Protein AF-A0A0A0IIF1-F1 (afdb_monomer_lite)

pLDDT: mean 87.48, std 7.94, range [50.81, 96.75]

Secondary structure (DSSP, 8-state):
----HHHHHHHHHHHHHHHHHHHHHHHHH-----S--SHHHHHHHHHHHHHHHHHHHHHHHHTT-S--HHHHHHHHHHHTTS---TTT--HHHHHT-

Radius of gyration: 19.6 Å; chains: 1; bounding box: 51×36×50 Å

InterPro domains:
  IPR002559 Transposase IS4-like domain [PF01609] (3-52)
  IPR012337 Ribonuclease H-like superfamily [SSF53098] (3-60)

Structure (mmCIF, N/CA/C/O backbone):
data_AF-A0A0A0IIF1-F1
#
_entry.id   AF-A0A0A0IIF1-F1
#
loop_
_atom_site.group_PDB
_atom_site.id
_atom_site.type_symbol
_atom_site.label_atom_id
_atom_site.label_alt_id
_atom_site.label_comp_id
_atom_site.label_asym_id
_atom_site.label_entity_id
_atom_site.label_seq_id
_atom_site.pdbx_PDB_ins_code
_atom_site.Cartn_x
_atom_site.Cartn_y
_atom_site.Cartn_z
_atom_site.occupancy
_atom_site.B_iso_or_equiv
_atom_site.auth_seq_id
_atom_site.auth_comp_id
_atom_site.auth_asym_id
_atom_site.auth_atom_id
_atom_site.pdbx_PDB_model_num
ATOM 1 N N . PHE A 1 1 ? -30.116 12.244 23.386 1.00 58.53 1 PHE A N 1
ATOM 2 C CA . PHE A 1 1 ? -29.558 11.536 22.217 1.00 58.53 1 PHE A CA 1
ATOM 3 C C . PHE A 1 1 ? -30.625 10.572 21.714 1.00 58.53 1 PHE A C 1
ATOM 5 O O . PHE A 1 1 ? -30.894 9.602 22.404 1.00 58.53 1 PHE A O 1
ATOM 12 N N . TYR A 1 2 ? -31.297 10.888 20.603 1.00 74.56 2 TYR A N 1
ATOM 13 C CA . TYR A 1 2 ? -32.443 10.129 20.072 1.00 74.56 2 TYR A CA 1
ATOM 14 C C . TYR A 1 2 ? -32.031 9.336 18.825 1.00 74.56 2 TYR A C 1
ATOM 16 O O . TYR A 1 2 ? -32.467 9.649 17.726 1.00 74.56 2 TYR A O 1
ATOM 24 N N . LEU A 1 3 ? -31.133 8.366 18.987 1.00 85.50 3 LEU A N 1
ATOM 25 C CA . LEU A 1 3 ? -30.841 7.388 17.937 1.00 85.50 3 LEU A CA 1
ATOM 26 C C . LEU A 1 3 ? -31.551 6.088 18.303 1.00 85.50 3 LEU A C 1
ATOM 28 O O . LEU A 1 3 ? -31.469 5.636 19.447 1.00 85.50 3 LEU A O 1
ATOM 32 N N . SER A 1 4 ? -32.246 5.500 17.339 1.00 92.44 4 SER A N 1
ATOM 33 C CA . SER A 1 4 ? -32.805 4.159 17.456 1.00 92.44 4 SER A CA 1
ATOM 34 C C . SER A 1 4 ? -31.692 3.122 17.632 1.00 92.44 4 SER A C 1
ATOM 36 O O . SER A 1 4 ? -30.540 3.316 17.234 1.00 92.44 4 SER A O 1
ATOM 38 N N . THR A 1 5 ? -32.035 1.977 18.217 1.00 91.44 5 THR A N 1
ATOM 39 C CA . THR A 1 5 ? -31.098 0.858 18.387 1.00 91.44 5 THR A CA 1
ATOM 40 C C . THR A 1 5 ? -30.499 0.397 17.055 1.00 91.44 5 THR A C 1
ATOM 42 O O . THR A 1 5 ? -29.326 0.027 17.003 1.00 91.44 5 THR A O 1
ATOM 45 N N . GLU A 1 6 ? -31.274 0.467 15.972 1.00 94.25 6 GLU A N 1
ATOM 46 C CA . GLU A 1 6 ? -30.821 0.114 14.627 1.00 94.25 6 GLU A CA 1
ATOM 47 C C . GLU A 1 6 ? -29.774 1.100 14.094 1.00 94.25 6 GLU A C 1
ATOM 49 O O . GLU A 1 6 ? -28.723 0.680 13.607 1.00 94.25 6 GLU A O 1
ATOM 54 N N . GLU A 1 7 ? -29.994 2.405 14.265 1.00 94.69 7 GLU A N 1
ATOM 55 C CA . GLU A 1 7 ? -29.019 3.428 13.873 1.00 94.69 7 GLU A CA 1
ATOM 56 C C . GLU A 1 7 ? -27.712 3.291 14.660 1.00 94.69 7 GLU A C 1
ATOM 58 O O . GLU A 1 7 ? -26.623 3.412 14.092 1.00 94.69 7 GLU A O 1
ATOM 63 N N . ILE A 1 8 ? -27.802 2.970 15.954 1.00 93.44 8 ILE A N 1
ATOM 64 C CA . ILE A 1 8 ? -26.629 2.697 16.788 1.00 93.44 8 ILE A CA 1
ATOM 65 C C . ILE A 1 8 ? -25.864 1.487 16.231 1.00 93.44 8 ILE A C 1
ATOM 67 O O . ILE A 1 8 ? -24.662 1.588 15.978 1.00 93.44 8 ILE A O 1
ATOM 71 N N . ALA A 1 9 ? -26.539 0.361 15.978 1.00 94.12 9 ALA A N 1
ATOM 72 C CA . ALA A 1 9 ? -25.909 -0.840 15.422 1.00 94.12 9 ALA A CA 1
ATOM 73 C C . ALA A 1 9 ? -25.256 -0.578 14.052 1.00 94.12 9 ALA A C 1
ATOM 75 O O . ALA A 1 9 ? -24.139 -1.034 13.783 1.00 94.12 9 ALA A O 1
ATOM 76 N N . TRP A 1 10 ? -25.916 0.208 13.201 1.00 95.50 10 TRP A N 1
ATOM 77 C CA . TRP A 1 10 ? -25.392 0.599 11.898 1.00 95.50 10 TRP A CA 1
ATOM 78 C C . TRP A 1 10 ? -24.127 1.461 12.011 1.00 95.50 10 TRP A C 1
ATOM 80 O O . TRP A 1 10 ? -23.135 1.189 11.327 1.00 95.50 10 TRP A O 1
A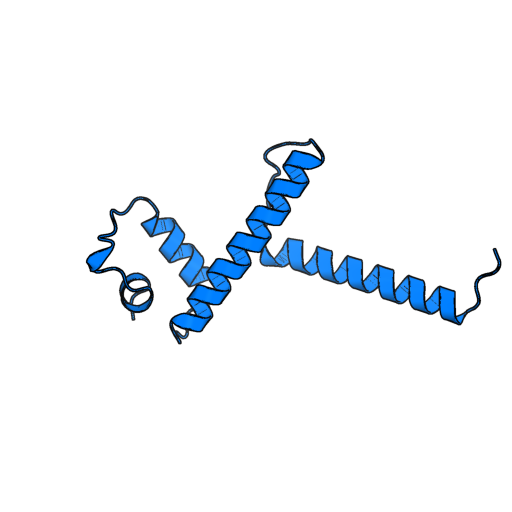TOM 90 N N . LEU A 1 11 ? -24.103 2.445 12.917 1.00 94.81 11 LEU A N 1
ATOM 91 C CA . LEU A 1 11 ? -22.919 3.270 13.180 1.00 94.81 11 LEU A CA 1
ATOM 92 C C . LEU A 1 11 ? -21.731 2.427 13.663 1.00 94.81 11 LEU A C 1
ATOM 94 O O . LEU A 1 11 ? -20.603 2.620 13.196 1.00 94.81 11 LEU A O 1
ATOM 98 N N . TYR A 1 12 ? -21.973 1.446 14.538 1.00 95.12 12 TYR A N 1
ATOM 99 C CA . TYR A 1 12 ? -20.934 0.509 14.976 1.00 95.12 12 TYR A CA 1
ATOM 100 C C . TYR A 1 12 ? -20.384 -0.330 13.818 1.00 95.12 12 TYR A C 1
ATOM 102 O O . TYR A 1 12 ? -19.165 -0.482 13.696 1.00 95.12 12 TYR A O 1
ATOM 110 N N . LYS A 1 13 ? -21.249 -0.810 12.917 1.00 94.62 13 LYS A N 1
ATOM 111 C CA . LYS A 1 13 ? -20.816 -1.516 11.703 1.00 94.62 13 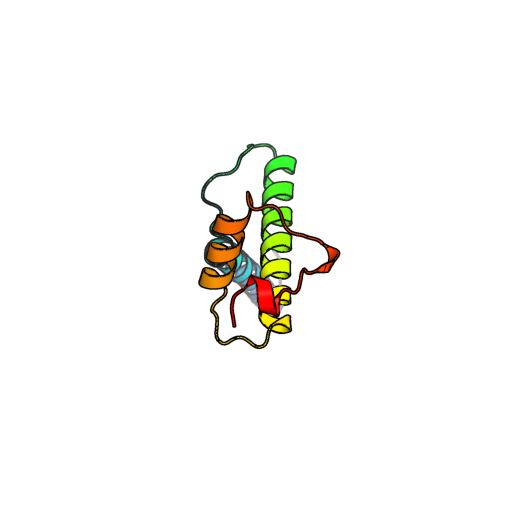LYS A CA 1
ATOM 112 C C . LYS A 1 13 ? -19.940 -0.626 10.818 1.00 94.62 13 LYS A C 1
ATOM 114 O O . LYS A 1 13 ? -18.879 -1.063 10.376 1.00 94.62 13 LYS A O 1
ATOM 119 N N . LYS A 1 14 ? -20.329 0.636 10.604 1.00 95.19 14 LYS A N 1
ATOM 120 C CA . LYS A 1 14 ? -19.549 1.590 9.797 1.00 95.19 14 LYS A CA 1
ATOM 121 C C . LYS A 1 14 ? -18.187 1.903 10.389 1.00 95.19 14 LYS A C 1
ATOM 123 O O . LYS A 1 14 ? -17.194 1.926 9.663 1.00 95.19 14 LYS A O 1
ATOM 128 N N . ARG A 1 15 ? -18.107 2.065 11.706 1.00 94.94 15 ARG A N 1
ATOM 129 C CA . ARG A 1 15 ? -16.822 2.207 12.390 1.00 94.94 15 ARG A CA 1
ATOM 130 C C . ARG A 1 15 ? -15.925 0.988 12.157 1.00 94.94 15 ARG A C 1
ATOM 132 O O . ARG A 1 15 ? -14.744 1.154 11.858 1.00 94.94 15 ARG A O 1
ATOM 139 N N . TRP A 1 16 ? -16.477 -0.222 12.240 1.00 96.75 16 TRP A N 1
ATOM 140 C CA . TRP A 1 16 ? -15.694 -1.439 12.030 1.00 96.75 16 TRP A CA 1
ATOM 141 C C . TRP A 1 16 ? -15.184 -1.576 10.587 1.00 96.75 16 TRP A C 1
ATOM 143 O O . TRP A 1 16 ? -14.034 -1.961 10.375 1.00 96.75 16 TRP A O 1
ATOM 153 N N . GLU A 1 17 ? -15.986 -1.191 9.590 1.00 95.12 17 GLU A N 1
ATOM 154 C CA . GLU A 1 17 ? -15.554 -1.134 8.184 1.00 95.12 17 GLU A CA 1
ATOM 155 C C . GLU A 1 17 ? -14.325 -0.220 8.006 1.00 95.12 17 GLU A C 1
ATOM 157 O O . GLU A 1 17 ? -13.350 -0.603 7.352 1.00 95.12 17 GLU A O 1
ATOM 162 N N . ILE A 1 18 ? -14.321 0.950 8.656 1.00 93.00 18 ILE A N 1
ATOM 163 C CA . ILE A 1 18 ? -13.186 1.887 8.646 1.00 93.00 18 ILE A CA 1
ATOM 164 C C . ILE A 1 18 ? -11.949 1.265 9.314 1.00 93.00 18 ILE A C 1
ATOM 166 O O . ILE A 1 18 ? -10.834 1.358 8.793 1.00 93.00 18 ILE A O 1
ATOM 170 N N . GLU A 1 19 ? -12.121 0.590 10.450 1.00 94.31 19 GLU A N 1
ATOM 171 C CA . GLU A 1 19 ? -11.024 -0.087 11.150 1.00 94.31 19 GLU A CA 1
ATOM 172 C C . GLU A 1 19 ? -10.409 -1.217 10.305 1.00 94.31 19 GLU A C 1
ATOM 174 O O . GLU A 1 19 ? -9.181 -1.336 10.224 1.00 94.31 19 GLU A O 1
ATOM 179 N N . LEU A 1 20 ? -11.239 -2.015 9.623 1.00 94.31 20 LEU A N 1
ATOM 180 C CA . LEU A 1 20 ? -10.792 -3.056 8.694 1.00 94.31 20 LEU A CA 1
ATOM 181 C C . LEU A 1 20 ? -10.031 -2.463 7.503 1.00 94.31 20 LEU A C 1
ATOM 183 O O . LEU A 1 20 ? -8.978 -2.989 7.129 1.00 94.31 20 LEU A O 1
ATOM 187 N N . PHE A 1 21 ? -10.502 -1.341 6.957 1.00 89.12 21 PHE A N 1
ATOM 188 C CA . PHE A 1 21 ? -9.808 -0.615 5.896 1.00 89.12 21 PHE A CA 1
ATOM 189 C C . PHE A 1 21 ? -8.415 -0.145 6.341 1.00 89.12 21 PHE A C 1
ATOM 191 O O . PHE A 1 21 ? -7.411 -0.447 5.689 1.00 89.12 21 PHE A O 1
ATOM 198 N N . PHE A 1 22 ? -8.304 0.509 7.500 1.00 86.81 22 PHE A N 1
ATOM 199 C CA . PHE A 1 22 ? -7.004 0.944 8.020 1.00 86.81 22 PHE A CA 1
ATOM 200 C C . PHE A 1 22 ? -6.094 -0.225 8.414 1.00 86.81 22 PHE A C 1
ATOM 202 O O . PHE A 1 22 ? -4.870 -0.139 8.259 1.00 86.81 22 PHE A O 1
ATOM 209 N N . LYS A 1 23 ? -6.655 -1.338 8.902 1.00 90.62 23 LYS A N 1
ATOM 210 C CA . LYS A 1 23 ? -5.903 -2.578 9.143 1.00 90.62 23 LYS A CA 1
ATOM 211 C C . LYS A 1 23 ? -5.300 -3.099 7.840 1.00 90.62 23 LYS A C 1
ATOM 213 O O . LYS A 1 23 ? -4.107 -3.404 7.805 1.00 90.62 23 LYS A O 1
ATOM 218 N N . TRP A 1 24 ? -6.090 -3.140 6.771 1.00 91.50 24 TRP A N 1
ATOM 219 C CA . TRP A 1 24 ? -5.630 -3.553 5.449 1.00 91.50 24 TRP A CA 1
ATOM 220 C C . TRP A 1 24 ? -4.520 -2.638 4.917 1.00 91.50 24 TRP A C 1
ATOM 222 O O . TRP A 1 24 ? -3.471 -3.145 4.515 1.00 91.50 24 TRP A O 1
ATOM 232 N N . ILE A 1 25 ? -4.684 -1.310 5.004 1.00 88.31 25 ILE A N 1
ATOM 233 C CA . ILE A 1 25 ? -3.664 -0.324 4.596 1.00 88.31 25 ILE A CA 1
ATOM 234 C C . ILE A 1 25 ? -2.335 -0.611 5.293 1.00 88.31 25 ILE A C 1
ATOM 236 O O . ILE A 1 25 ? -1.303 -0.782 4.637 1.00 88.31 25 ILE A O 1
ATOM 240 N N . LYS A 1 26 ? -2.356 -0.710 6.628 1.00 85.50 26 LYS A N 1
ATOM 241 C CA . LYS A 1 26 ? -1.146 -0.933 7.430 1.00 85.50 26 LYS A CA 1
ATOM 242 C C . LYS A 1 26 ? -0.458 -2.249 7.064 1.00 85.50 26 LYS A C 1
ATOM 244 O O . LYS A 1 26 ? 0.766 -2.287 6.940 1.00 85.50 26 LYS A O 1
ATOM 249 N N . GLN A 1 27 ? -1.228 -3.313 6.835 1.00 88.50 27 GLN A N 1
ATOM 250 C CA . GLN A 1 27 ? -0.689 -4.634 6.502 1.00 88.50 27 GLN A CA 1
ATOM 251 C C . GLN A 1 27 ? -0.135 -4.726 5.073 1.00 88.50 27 GLN A C 1
ATOM 253 O O . GLN A 1 27 ? 0.922 -5.327 4.863 1.00 88.50 27 GLN A O 1
ATOM 258 N N . LYS A 1 28 ? -0.836 -4.161 4.083 1.00 85.81 28 LYS A N 1
ATOM 259 C CA . LYS A 1 28 ? -0.492 -4.321 2.661 1.00 85.81 28 LYS A CA 1
ATOM 260 C C . LYS A 1 28 ? 0.526 -3.296 2.173 1.00 85.81 28 LYS A C 1
ATOM 262 O O . LYS A 1 28 ? 1.449 -3.672 1.452 1.00 85.81 28 LYS A O 1
ATOM 267 N N . LEU A 1 29 ? 0.403 -2.032 2.584 1.00 84.56 29 LEU A N 1
ATOM 268 C CA . LEU A 1 29 ? 1.264 -0.955 2.082 1.00 84.56 29 LEU A CA 1
ATOM 269 C C . LEU A 1 29 ? 2.596 -0.859 2.841 1.00 84.56 29 LEU A C 1
ATOM 271 O O . LEU A 1 29 ? 3.592 -0.429 2.262 1.00 84.56 29 LEU A O 1
ATOM 275 N N . LYS A 1 30 ? 2.651 -1.321 4.102 1.00 80.75 30 LYS A N 1
ATOM 276 C CA . LYS A 1 30 ? 3.855 -1.298 4.962 1.00 80.75 30 LYS A CA 1
ATOM 277 C C . LYS A 1 30 ? 4.548 0.078 4.994 1.00 80.75 30 LYS A C 1
ATOM 279 O O . LYS A 1 30 ? 5.776 0.157 4.911 1.00 80.75 30 LYS A O 1
ATOM 284 N N . ILE A 1 31 ? 3.770 1.157 5.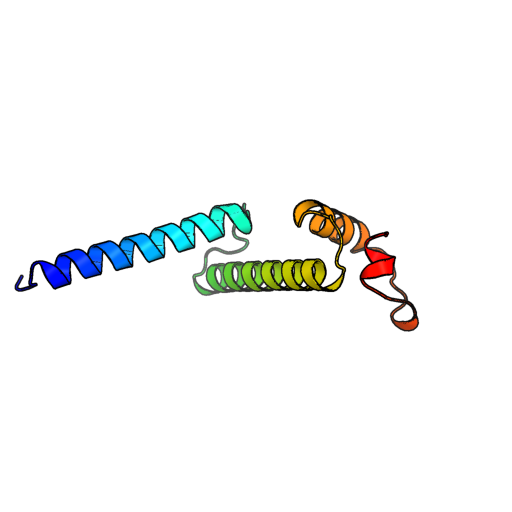101 1.00 80.31 31 ILE A N 1
ATOM 285 C CA . ILE A 1 31 ? 4.291 2.525 5.243 1.00 80.31 31 ILE A CA 1
ATOM 286 C C . ILE A 1 31 ? 5.002 2.615 6.601 1.00 80.31 31 ILE A C 1
ATOM 288 O O . ILE A 1 31 ? 4.355 2.551 7.642 1.00 80.31 31 ILE A O 1
ATOM 292 N N . LYS A 1 32 ? 6.341 2.684 6.597 1.00 79.31 32 LYS A N 1
ATOM 293 C CA . LYS A 1 32 ? 7.152 2.664 7.831 1.00 79.31 32 LYS A CA 1
ATOM 294 C C . LYS A 1 32 ? 7.354 4.044 8.451 1.00 79.31 32 LYS A C 1
ATOM 296 O O . LYS A 1 32 ? 7.516 4.139 9.661 1.00 79.31 32 LYS A O 1
ATOM 301 N N . LYS A 1 33 ? 7.416 5.085 7.623 1.00 83.94 33 LYS A N 1
ATOM 302 C CA . LYS A 1 33 ? 7.629 6.475 8.034 1.00 83.94 33 LYS A CA 1
ATOM 303 C C . LYS A 1 33 ? 6.906 7.390 7.059 1.00 83.94 33 LYS A C 1
ATOM 305 O O . LYS A 1 33 ? 6.899 7.100 5.862 1.00 83.94 33 LYS A O 1
ATOM 310 N N . PHE A 1 34 ? 6.342 8.474 7.577 1.00 87.31 34 PHE A N 1
ATOM 311 C CA . PHE A 1 34 ? 5.867 9.563 6.739 1.00 87.31 34 PHE A CA 1
ATOM 312 C C . PHE A 1 34 ? 7.031 10.499 6.411 1.00 87.31 34 PHE A C 1
ATOM 314 O O . PHE A 1 34 ? 7.870 10.774 7.265 1.00 87.31 34 PHE A O 1
ATOM 321 N N . ILE A 1 35 ? 7.094 10.965 5.166 1.00 86.88 35 ILE A N 1
ATOM 322 C CA . ILE A 1 35 ? 8.142 11.887 4.685 1.00 86.88 35 ILE A CA 1
ATOM 323 C C . ILE A 1 35 ? 7.837 13.335 5.115 1.00 86.88 35 ILE A C 1
ATOM 325 O O . ILE A 1 35 ? 8.718 14.183 5.146 1.00 86.88 35 ILE A O 1
ATOM 329 N N . GLY A 1 36 ? 6.592 13.621 5.498 1.00 89.38 36 GLY A N 1
ATOM 330 C CA . GLY A 1 36 ? 6.144 14.938 5.930 1.00 89.38 36 GLY A CA 1
ATOM 331 C C . GLY A 1 36 ? 4.922 14.812 6.830 1.00 89.38 36 GLY A C 1
ATOM 332 O O . GLY A 1 36 ? 4.156 13.860 6.694 1.00 89.38 36 GLY A O 1
ATOM 333 N N . ASN A 1 37 ? 4.763 15.772 7.741 1.00 90.62 37 ASN A N 1
ATOM 334 C CA . ASN A 1 37 ? 3.763 15.720 8.813 1.00 90.62 37 ASN A CA 1
ATOM 335 C C . ASN A 1 37 ? 2.525 16.590 8.543 1.00 90.62 37 ASN A C 1
ATOM 337 O O . ASN A 1 37 ? 1.591 16.582 9.340 1.00 90.62 37 ASN A O 1
ATOM 341 N N . SER A 1 38 ? 2.497 17.348 7.441 1.00 95.38 38 SER A N 1
ATOM 342 C CA . SER A 1 38 ? 1.291 18.080 7.049 1.00 95.38 38 SER A CA 1
ATOM 343 C C . SER A 1 38 ? 0.214 17.110 6.562 1.00 95.38 38 SER A C 1
ATOM 345 O O . SER A 1 38 ? 0.522 16.073 5.968 1.00 95.38 38 SER A O 1
ATOM 347 N N . LEU A 1 39 ? -1.058 17.468 6.768 1.00 93.56 39 LEU A N 1
ATOM 348 C 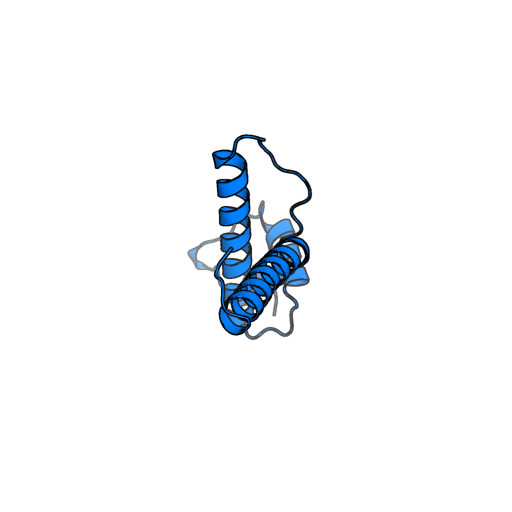CA . LEU A 1 39 ? -2.205 16.669 6.320 1.00 93.56 39 LEU A CA 1
ATOM 349 C C . LEU A 1 39 ? -2.077 16.282 4.839 1.00 93.56 39 LEU A C 1
ATOM 351 O O . LEU A 1 39 ? -2.204 15.112 4.482 1.00 93.56 39 LEU A O 1
ATOM 355 N N . ASN A 1 40 ? -1.738 17.256 3.994 1.00 93.62 40 ASN A N 1
ATOM 356 C CA . ASN A 1 40 ? -1.581 17.052 2.556 1.00 93.62 40 ASN A CA 1
ATOM 357 C C . ASN A 1 40 ? -0.424 16.097 2.233 1.00 93.62 40 ASN A C 1
ATOM 359 O O . ASN A 1 40 ? -0.577 15.227 1.378 1.00 93.62 40 ASN A O 1
ATOM 363 N N . ALA A 1 41 ? 0.714 16.211 2.928 1.00 93.06 41 ALA A N 1
ATOM 364 C CA . ALA A 1 41 ? 1.855 15.324 2.707 1.00 93.06 41 ALA A CA 1
ATOM 365 C C . ALA A 1 41 ? 1.525 13.873 3.080 1.00 93.06 41 ALA A C 1
ATOM 367 O O . ALA A 1 41 ? 1.858 12.954 2.329 1.00 93.06 41 ALA A O 1
ATOM 368 N N . VAL A 1 42 ? 0.836 13.667 4.205 1.00 91.50 42 VAL A N 1
ATOM 369 C CA . VAL A 1 42 ? 0.385 12.339 4.642 1.00 91.50 42 VAL A CA 1
ATOM 370 C C . VAL A 1 42 ? -0.628 11.764 3.650 1.00 91.50 42 VAL A C 1
ATOM 372 O O . VAL A 1 42 ? -0.481 10.620 3.218 1.00 91.50 42 VAL A O 1
ATOM 375 N N . MET A 1 43 ? -1.615 12.561 3.230 1.00 93.06 43 MET A N 1
ATOM 376 C CA . MET A 1 43 ? -2.646 12.129 2.285 1.00 93.06 43 MET A CA 1
ATOM 377 C C . MET A 1 43 ? -2.046 11.727 0.932 1.00 93.06 43 MET A C 1
ATOM 379 O O . MET A 1 43 ? -2.332 10.639 0.432 1.00 93.06 43 MET A O 1
ATOM 383 N N . MET A 1 44 ? -1.139 12.539 0.384 1.00 94.12 44 MET A N 1
ATOM 384 C CA . MET A 1 44 ? -0.430 12.233 -0.863 1.00 94.12 44 MET A CA 1
ATOM 385 C C . MET A 1 44 ? 0.396 10.946 -0.766 1.00 94.12 44 MET A C 1
ATOM 387 O O . MET A 1 44 ? 0.402 10.145 -1.701 1.00 94.12 44 MET A O 1
ATOM 391 N N . GLN A 1 45 ? 1.063 10.705 0.366 1.00 92.00 45 GLN A N 1
ATOM 392 C CA . GLN A 1 45 ? 1.835 9.476 0.574 1.00 92.00 45 GLN A CA 1
ATOM 393 C C . GLN A 1 45 ? 0.945 8.235 0.622 1.00 92.00 45 GLN A C 1
ATOM 395 O O . GLN A 1 45 ? 1.286 7.216 0.020 1.00 92.00 45 GLN A O 1
ATOM 400 N N . ILE A 1 46 ? -0.202 8.314 1.302 1.00 91.31 46 ILE A N 1
ATOM 401 C CA . ILE A 1 46 ? -1.164 7.208 1.366 1.00 91.31 46 ILE A CA 1
ATOM 402 C C . ILE A 1 46 ? -1.728 6.919 -0.029 1.00 91.31 46 ILE A C 1
ATOM 404 O O . ILE A 1 46 ? -1.705 5.767 -0.461 1.00 91.31 46 ILE A O 1
ATOM 408 N N . ILE A 1 47 ? -2.174 7.948 -0.756 1.00 92.94 47 ILE A N 1
ATOM 409 C CA . ILE A 1 47 ? -2.730 7.801 -2.109 1.00 92.94 47 ILE A CA 1
ATOM 410 C C . ILE A 1 47 ? -1.686 7.202 -3.061 1.00 92.94 47 ILE A C 1
ATOM 412 O O . ILE A 1 47 ? -1.970 6.217 -3.739 1.00 92.94 47 ILE A O 1
ATOM 416 N N . SER A 1 48 ? -0.454 7.720 -3.059 1.00 93.38 48 SER A N 1
ATOM 417 C CA . SER A 1 48 ? 0.644 7.192 -3.881 1.00 93.38 48 SER A CA 1
ATOM 418 C C . SER A 1 48 ? 0.959 5.721 -3.568 1.00 93.38 48 SER A C 1
ATOM 420 O O . SER A 1 48 ? 1.136 4.901 -4.476 1.00 93.38 48 SER A O 1
ATOM 422 N N . ALA A 1 49 ? 0.951 5.339 -2.287 1.00 91.88 49 ALA A N 1
ATOM 423 C CA . ALA A 1 49 ? 1.150 3.951 -1.879 1.00 91.88 49 ALA A CA 1
ATOM 424 C C . ALA A 1 49 ? 0.015 3.031 -2.368 1.00 91.88 49 ALA A C 1
ATOM 426 O O . ALA A 1 49 ? 0.291 1.922 -2.832 1.00 91.88 49 ALA A O 1
ATOM 427 N N . ILE A 1 50 ? -1.241 3.489 -2.308 1.00 93.38 50 ILE A N 1
ATOM 428 C CA . ILE A 1 50 ? -2.402 2.752 -2.832 1.00 93.38 50 ILE A CA 1
ATOM 429 C C . ILE A 1 50 ? -2.284 2.570 -4.350 1.00 93.38 50 ILE A C 1
ATOM 431 O O . ILE A 1 50 ? -2.419 1.445 -4.832 1.00 93.38 50 ILE A O 1
ATOM 435 N N . ILE A 1 51 ? -1.964 3.635 -5.095 1.00 94.88 51 ILE A N 1
ATOM 436 C CA . ILE A 1 51 ? -1.765 3.577 -6.554 1.00 94.88 51 ILE A CA 1
ATOM 437 C C . ILE A 1 51 ? -0.667 2.565 -6.898 1.00 94.88 51 ILE A C 1
ATOM 439 O O . ILE A 1 51 ? -0.876 1.674 -7.721 1.00 94.88 51 ILE A O 1
ATOM 443 N N . THR A 1 52 ? 0.472 2.636 -6.206 1.00 92.44 52 THR A N 1
ATOM 444 C CA . THR A 1 52 ? 1.592 1.703 -6.399 1.00 92.44 52 THR A CA 1
ATOM 445 C C . THR A 1 52 ? 1.164 0.255 -6.156 1.00 92.44 52 THR A C 1
ATOM 447 O O . THR A 1 52 ? 1.510 -0.639 -6.925 1.00 92.44 52 THR A O 1
ATOM 450 N N . PHE A 1 53 ? 0.393 -0.001 -5.096 1.00 91.88 53 PHE A N 1
ATOM 451 C CA . PHE A 1 53 ? -0.116 -1.339 -4.799 1.00 91.88 53 PHE A CA 1
ATOM 452 C C . PHE A 1 53 ? -1.034 -1.869 -5.908 1.00 91.88 53 PHE A C 1
ATOM 454 O O . PHE A 1 53 ? -0.888 -3.024 -6.312 1.00 91.88 53 PHE A O 1
ATOM 461 N N . ILE A 1 54 ? -1.939 -1.032 -6.423 1.00 92.56 54 ILE A N 1
ATOM 462 C CA . ILE A 1 54 ? -2.840 -1.402 -7.521 1.00 92.56 54 ILE A CA 1
ATOM 463 C C . ILE A 1 54 ? -2.037 -1.700 -8.790 1.00 92.56 54 ILE A C 1
ATOM 465 O O . ILE A 1 54 ? -2.256 -2.744 -9.398 1.00 92.56 54 ILE A O 1
ATOM 469 N N . MET A 1 55 ? -1.058 -0.862 -9.149 1.00 92.62 55 MET A N 1
ATOM 470 C CA . MET A 1 55 ? -0.187 -1.113 -10.306 1.00 92.62 55 MET A CA 1
ATOM 471 C C . MET A 1 55 ? 0.529 -2.463 -10.191 1.00 92.62 55 MET A C 1
ATOM 473 O O . MET A 1 55 ? 0.490 -3.260 -11.125 1.00 92.62 55 MET A O 1
ATOM 477 N N . LEU A 1 56 ? 1.118 -2.771 -9.029 1.00 90.81 56 LEU A N 1
ATOM 478 C CA . LEU A 1 56 ? 1.761 -4.069 -8.795 1.00 90.81 56 LEU A CA 1
ATOM 479 C C . LEU A 1 56 ? 0.778 -5.239 -8.935 1.00 90.81 56 LEU A C 1
ATOM 481 O O . LEU A 1 56 ? 1.155 -6.305 -9.421 1.00 90.81 56 LEU A O 1
ATOM 485 N N . LYS A 1 57 ? -0.480 -5.053 -8.521 1.00 90.50 57 LYS A N 1
ATOM 486 C CA . LYS A 1 57 ? -1.515 -6.082 -8.636 1.00 90.50 57 LYS A CA 1
ATOM 487 C C . LYS A 1 57 ? -1.975 -6.286 -10.081 1.00 90.50 57 LYS A C 1
ATOM 489 O O . LYS A 1 57 ? -2.176 -7.426 -10.483 1.00 90.50 57 LYS A O 1
ATOM 494 N N . LEU A 1 58 ? -2.088 -5.214 -10.863 1.00 91.25 58 LEU A N 1
ATOM 495 C CA . LEU A 1 58 ? -2.391 -5.293 -12.294 1.00 91.25 58 LEU A CA 1
ATOM 496 C C . LEU A 1 58 ? -1.281 -6.020 -13.058 1.00 91.25 58 LEU A C 1
ATOM 498 O O . LEU A 1 58 ? -1.576 -6.916 -13.842 1.00 91.25 58 LEU A O 1
ATOM 502 N N . ILE A 1 59 ? -0.016 -5.701 -12.765 1.00 89.50 59 ILE A N 1
ATOM 503 C CA . ILE A 1 59 ? 1.141 -6.400 -13.342 1.00 89.50 59 ILE A CA 1
ATOM 504 C C . ILE A 1 59 ? 1.092 -7.892 -12.990 1.00 89.50 59 ILE A C 1
ATOM 506 O O . ILE A 1 59 ? 1.250 -8.735 -13.868 1.00 89.50 59 ILE A O 1
ATOM 510 N N . GLN A 1 60 ? 0.822 -8.228 -11.723 1.00 88.00 60 GLN A N 1
ATOM 511 C CA . GLN A 1 60 ? 0.683 -9.622 -11.295 1.00 88.00 60 GLN A CA 1
ATOM 512 C C . GLN A 1 60 ? -0.406 -10.356 -12.087 1.00 88.00 60 GLN A C 1
ATOM 514 O O . GLN A 1 60 ? -0.174 -11.468 -12.555 1.00 88.00 60 GLN A O 1
ATOM 519 N N . ASN A 1 61 ? -1.577 -9.735 -12.242 1.00 88.00 61 ASN A N 1
ATOM 520 C CA . ASN A 1 61 ? -2.698 -10.329 -12.964 1.00 88.00 61 ASN A CA 1
ATOM 521 C C . ASN A 1 61 ? -2.403 -10.485 -14.467 1.00 88.00 61 ASN A C 1
ATOM 523 O O . ASN A 1 61 ? -2.837 -11.462 -15.063 1.00 88.00 61 ASN A O 1
ATOM 527 N N . GLY A 1 62 ? -1.667 -9.552 -15.079 1.00 84.38 62 GLY A N 1
ATOM 528 C CA . GLY A 1 62 ? -1.368 -9.575 -16.515 1.00 84.38 62 GLY A CA 1
ATOM 529 C C . GLY A 1 62 ? -0.320 -10.606 -16.940 1.00 84.38 62 GLY A C 1
ATOM 530 O O . GLY A 1 62 ? -0.284 -10.988 -18.103 1.00 84.38 62 GLY A O 1
ATOM 531 N N . VAL A 1 63 ? 0.531 -11.069 -16.021 1.00 81.62 63 VAL A N 1
ATOM 532 C CA . VAL A 1 63 ? 1.648 -11.977 -16.344 1.00 81.62 63 VAL A CA 1
ATOM 533 C C . VAL A 1 63 ? 1.283 -13.455 -16.147 1.00 81.62 63 VAL A C 1
ATOM 535 O O . VAL A 1 63 ? 2.079 -14.319 -16.492 1.00 81.62 63 VAL A O 1
ATOM 538 N N . ASN A 1 64 ? 0.087 -13.775 -15.625 1.00 68.06 64 ASN A N 1
ATOM 539 C CA . ASN A 1 64 ? -0.354 -15.153 -15.329 1.00 68.06 64 ASN A CA 1
ATOM 540 C C . ASN A 1 64 ? 0.697 -15.994 -14.567 1.00 68.06 64 ASN A C 1
ATOM 542 O O . ASN A 1 64 ? 0.711 -17.220 -14.644 1.00 68.06 64 ASN A O 1
ATOM 546 N N . SER A 1 65 ? 1.598 -15.345 -13.823 1.00 65.12 65 SER A N 1
ATOM 547 C CA . SER A 1 65 ? 2.682 -16.042 -13.132 1.00 65.12 65 SER A CA 1
ATOM 548 C C . SER A 1 65 ? 2.254 -16.490 -11.741 1.00 65.12 65 SER A C 1
ATOM 550 O O . SER A 1 65 ? 1.497 -15.813 -11.042 1.00 65.12 65 SER A O 1
ATOM 552 N N . ALA A 1 66 ? 2.836 -17.599 -11.287 1.00 70.06 66 ALA A N 1
ATOM 553 C CA . ALA A 1 66 ? 2.719 -18.072 -9.909 1.00 70.06 66 ALA A CA 1
ATOM 554 C C . ALA A 1 66 ? 3.448 -17.162 -8.890 1.00 70.06 66 ALA A C 1
ATOM 556 O O . ALA A 1 66 ? 3.478 -17.462 -7.693 1.00 70.06 66 ALA A O 1
ATOM 557 N N . TYR A 1 67 ? 4.061 -16.051 -9.323 1.00 78.56 67 TYR A N 1
ATOM 558 C CA . TYR A 1 67 ? 4.819 -15.178 -8.436 1.00 78.56 67 TYR A CA 1
ATOM 559 C C . TYR A 1 67 ? 3.914 -14.387 -7.490 1.00 78.56 67 TYR A C 1
ATOM 561 O O . TYR A 1 67 ? 2.993 -13.667 -7.882 1.00 78.56 67 TYR A O 1
ATOM 569 N N . GLY A 1 68 ? 4.241 -14.454 -6.198 1.00 84.75 68 GLY A N 1
ATOM 570 C CA . GLY A 1 68 ? 3.646 -13.590 -5.185 1.00 84.75 68 GLY A CA 1
ATOM 571 C C . GLY A 1 68 ? 4.016 -12.113 -5.381 1.00 84.75 68 GLY A C 1
ATOM 572 O O . GLY A 1 68 ? 5.096 -11.775 -5.870 1.00 84.75 68 GLY A O 1
ATOM 573 N N . LEU A 1 69 ? 3.146 -11.212 -4.911 1.00 86.12 69 LEU A N 1
ATOM 574 C CA . LEU A 1 69 ? 3.313 -9.750 -5.004 1.00 86.12 69 LEU A CA 1
ATOM 575 C C . LEU A 1 69 ? 4.651 -9.250 -4.421 1.00 86.12 69 LEU A C 1
ATOM 577 O O . LEU A 1 69 ? 5.212 -8.254 -4.873 1.00 86.12 69 LEU A O 1
ATOM 581 N N . THR A 1 70 ? 5.180 -9.942 -3.410 1.00 86.75 70 THR A N 1
ATOM 582 C CA . THR A 1 70 ? 6.479 -9.650 -2.787 1.00 86.75 70 THR A CA 1
ATOM 583 C C . THR A 1 70 ? 7.650 -9.900 -3.731 1.00 86.75 70 THR A C 1
ATOM 585 O O . THR A 1 70 ? 8.586 -9.101 -3.750 1.00 86.75 70 THR A O 1
ATOM 588 N N . THR A 1 71 ? 7.593 -10.971 -4.524 1.00 88.00 71 THR A N 1
ATOM 589 C CA . THR A 1 71 ? 8.616 -11.315 -5.516 1.00 88.00 71 THR A CA 1
ATOM 590 C C . THR A 1 71 ? 8.629 -10.293 -6.642 1.00 88.00 71 THR A C 1
ATOM 592 O O . THR A 1 71 ? 9.683 -9.730 -6.921 1.00 88.00 71 THR A O 1
ATOM 595 N N . ILE A 1 72 ? 7.458 -9.953 -7.188 1.00 89.12 72 ILE A N 1
ATOM 596 C CA . ILE A 1 72 ? 7.312 -8.916 -8.222 1.00 89.12 72 ILE A CA 1
ATOM 597 C C . ILE A 1 72 ? 7.860 -7.575 -7.721 1.00 89.12 72 ILE A C 1
ATOM 599 O O . ILE A 1 72 ? 8.701 -6.955 -8.369 1.00 89.12 72 ILE A O 1
ATOM 603 N N . LYS A 1 73 ? 7.465 -7.158 -6.510 1.00 89.44 73 LYS A N 1
ATOM 604 C CA . LYS A 1 73 ? 7.983 -5.935 -5.882 1.00 89.44 73 LYS A CA 1
ATOM 605 C C . LYS A 1 73 ? 9.508 -5.957 -5.733 1.00 89.44 73 LYS A C 1
ATOM 607 O O . LYS A 1 73 ? 10.149 -4.924 -5.909 1.00 89.44 73 LYS A O 1
ATOM 612 N N . ARG A 1 74 ? 10.092 -7.107 -5.377 1.00 90.00 74 ARG A N 1
ATOM 613 C CA . ARG A 1 74 ? 11.545 -7.270 -5.218 1.00 90.00 74 ARG A CA 1
ATOM 614 C C . ARG A 1 74 ? 12.274 -7.161 -6.556 1.00 90.00 74 ARG A C 1
ATOM 616 O O . ARG A 1 74 ? 13.271 -6.449 -6.605 1.00 90.00 74 ARG A O 1
ATOM 623 N N . ILE A 1 75 ? 11.773 -7.817 -7.604 1.00 89.00 75 ILE A N 1
ATOM 624 C CA . ILE A 1 75 ? 12.352 -7.750 -8.955 1.00 89.00 75 ILE A CA 1
ATOM 625 C C . ILE A 1 75 ? 12.327 -6.307 -9.451 1.00 89.00 75 ILE A C 1
ATOM 627 O O . ILE A 1 75 ? 13.379 -5.756 -9.754 1.00 89.00 75 ILE A O 1
ATOM 631 N N . ILE A 1 76 ? 11.158 -5.655 -9.413 1.00 89.44 76 ILE A N 1
ATOM 632 C CA . ILE A 1 76 ? 11.019 -4.253 -9.827 1.00 89.44 76 ILE A CA 1
ATOM 633 C C . ILE A 1 76 ? 12.009 -3.377 -9.063 1.00 89.44 76 ILE A C 1
ATOM 635 O O . ILE A 1 76 ? 12.737 -2.616 -9.685 1.00 89.44 76 ILE A O 1
ATOM 639 N N . LYS A 1 77 ? 12.095 -3.526 -7.733 1.00 90.19 77 LYS A N 1
ATOM 640 C CA . LYS A 1 77 ? 13.024 -2.749 -6.903 1.00 90.19 77 LYS A CA 1
ATOM 641 C C . LYS A 1 77 ? 14.487 -2.920 -7.331 1.00 90.19 77 LYS A C 1
ATOM 643 O O . LYS A 1 77 ? 15.204 -1.927 -7.354 1.00 90.19 77 LYS A O 1
ATOM 648 N N . HIS A 1 78 ? 14.930 -4.143 -7.624 1.00 89.75 78 HIS A N 1
ATOM 649 C CA . HIS A 1 78 ? 16.304 -4.397 -8.072 1.00 89.75 78 HIS A CA 1
ATOM 650 C C . HIS A 1 78 ? 16.572 -3.896 -9.493 1.00 89.75 78 HIS A C 1
ATOM 652 O O . HIS A 1 78 ? 17.703 -3.536 -9.792 1.00 89.75 78 HIS A O 1
ATOM 658 N N . SER A 1 79 ? 15.541 -3.823 -10.331 1.00 87.81 79 SER A N 1
ATOM 659 C CA . SER A 1 79 ? 15.653 -3.390 -11.723 1.00 87.81 79 SER A CA 1
ATOM 660 C C . SER A 1 79 ? 15.381 -1.895 -11.936 1.00 87.81 79 SER A C 1
ATOM 662 O O . SER A 1 79 ? 15.455 -1.438 -13.071 1.00 87.81 79 SER A O 1
ATOM 664 N N . LEU A 1 80 ? 15.094 -1.110 -10.885 1.00 86.69 80 LEU A N 1
ATOM 665 C CA . LEU A 1 80 ? 14.797 0.333 -10.994 1.00 86.69 80 LEU A CA 1
ATOM 666 C C . LEU A 1 80 ? 15.921 1.142 -11.658 1.00 86.69 80 LEU A C 1
ATOM 668 O O . LEU A 1 80 ? 15.654 2.169 -12.273 1.00 86.69 80 LEU A O 1
ATOM 672 N N . THR A 1 81 ? 17.171 0.705 -11.510 1.00 89.44 81 THR A N 1
ATOM 673 C CA . THR A 1 81 ? 18.350 1.371 -12.084 1.00 89.44 81 THR A CA 1
ATOM 674 C C . THR A 1 81 ? 18.760 0.800 -13.437 1.00 89.44 81 THR A C 1
ATOM 676 O O . THR A 1 81 ? 19.671 1.325 -14.076 1.00 89.44 81 THR A O 1
ATOM 679 N N . ASN A 1 82 ? 18.127 -0.288 -13.875 1.00 86.31 82 ASN A N 1
ATOM 680 C CA . ASN A 1 82 ? 18.485 -0.942 -15.120 1.00 86.31 82 ASN A CA 1
ATOM 681 C C . ASN A 1 82 ? 17.893 -0.157 -16.288 1.00 86.31 82 ASN A C 1
ATOM 683 O O . ASN A 1 8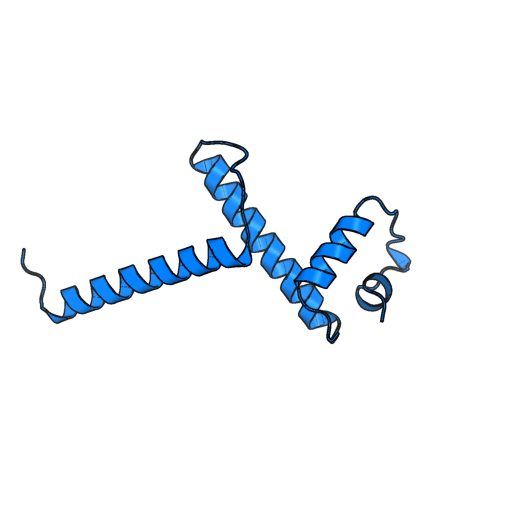2 ? 16.725 0.231 -16.272 1.00 86.31 82 ASN A O 1
ATOM 687 N N . LYS A 1 83 ? 18.695 0.052 -17.334 1.00 85.25 83 LYS A N 1
ATOM 688 C CA . LYS A 1 83 ? 18.179 0.602 -18.587 1.00 85.25 83 LYS A CA 1
ATOM 689 C C . LYS A 1 83 ? 17.276 -0.443 -19.230 1.00 85.25 83 LYS A C 1
ATOM 691 O O . LYS A 1 83 ? 17.709 -1.562 -19.490 1.00 85.25 83 LYS A O 1
ATOM 696 N N . VAL A 1 84 ? 16.032 -0.061 -19.479 1.00 85.12 84 VAL A N 1
ATOM 697 C CA . VAL A 1 84 ? 15.052 -0.901 -20.162 1.00 85.12 84 VAL A CA 1
ATOM 698 C C . VAL A 1 84 ? 14.880 -0.371 -21.576 1.00 85.12 84 VAL A C 1
ATOM 700 O O . VAL A 1 84 ? 14.566 0.804 -21.769 1.00 85.12 84 VAL A O 1
ATOM 703 N N . ASN A 1 85 ? 15.079 -1.236 -22.569 1.00 87.81 85 ASN A N 1
ATOM 704 C CA . ASN A 1 85 ? 14.721 -0.917 -23.942 1.00 87.81 85 ASN A CA 1
ATOM 705 C C . ASN A 1 85 ? 13.197 -0.992 -24.083 1.00 87.81 85 ASN A C 1
ATOM 707 O O . ASN A 1 85 ? 12.610 -2.068 -24.012 1.00 87.81 85 ASN A O 1
ATOM 711 N N . ILE A 1 86 ? 12.555 0.159 -24.285 1.00 85.38 86 ILE A N 1
ATOM 712 C CA . ILE A 1 86 ? 11.091 0.271 -24.362 1.00 85.38 86 ILE A CA 1
ATOM 713 C C . ILE A 1 86 ? 10.526 -0.567 -25.517 1.00 85.38 86 ILE A C 1
ATOM 715 O O . ILE A 1 86 ? 9.425 -1.094 -25.398 1.00 85.38 86 ILE A O 1
ATOM 719 N N . LYS A 1 87 ? 11.279 -0.732 -26.614 1.00 89.44 87 LYS A N 1
ATOM 720 C CA . LYS A 1 87 ? 10.829 -1.500 -27.787 1.00 89.44 87 LYS A CA 1
ATOM 721 C C . LYS A 1 87 ? 10.766 -3.008 -27.530 1.00 89.44 87 LYS A C 1
ATOM 723 O O . LYS A 1 87 ? 9.985 -3.694 -28.173 1.00 8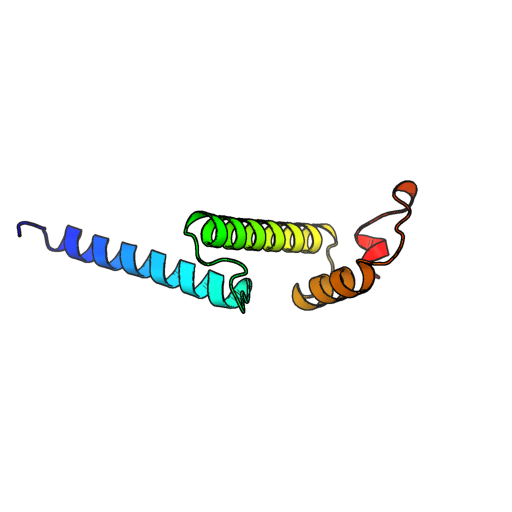9.44 87 LYS A O 1
ATOM 728 N N . GLU A 1 88 ? 11.576 -3.505 -26.602 1.00 83.69 88 GLU A N 1
ATOM 729 C CA . GLU A 1 88 ? 11.696 -4.934 -26.272 1.00 83.69 88 GLU A CA 1
ATOM 730 C C . GLU A 1 88 ? 11.014 -5.275 -24.940 1.00 83.69 88 GLU A C 1
ATOM 732 O O . GLU A 1 88 ? 11.015 -6.424 -24.497 1.00 83.69 88 GLU A O 1
ATOM 737 N N . PHE A 1 89 ? 10.441 -4.276 -24.267 1.00 87.06 89 PHE A N 1
ATOM 738 C CA . PHE A 1 89 ? 9.878 -4.462 -22.945 1.00 87.06 89 PHE A CA 1
ATOM 739 C C . PHE A 1 89 ? 8.573 -5.258 -22.998 1.00 87.06 89 PHE A C 1
ATOM 741 O O . PHE A 1 89 ? 7.584 -4.851 -23.602 1.00 87.06 89 PHE A O 1
ATOM 748 N N . SER A 1 90 ? 8.548 -6.357 -22.253 1.00 85.06 90 SER A N 1
ATOM 749 C CA . SER A 1 90 ? 7.336 -7.083 -21.902 1.00 85.06 90 SER A CA 1
ATOM 750 C C . SER A 1 90 ? 7.392 -7.431 -20.426 1.00 85.06 90 SER A C 1
ATOM 752 O O . SER A 1 90 ? 8.422 -7.893 -19.936 1.00 85.06 90 SER A O 1
ATOM 754 N N . TRP A 1 91 ? 6.279 -7.249 -19.712 1.00 84.25 91 TRP A N 1
ATOM 755 C CA . TRP A 1 91 ? 6.183 -7.628 -18.300 1.00 84.25 91 TRP A CA 1
ATOM 756 C C . TRP A 1 91 ? 6.458 -9.115 -18.070 1.00 84.25 91 TRP A C 1
ATOM 758 O O . TRP A 1 91 ? 6.990 -9.470 -17.022 1.00 84.25 91 TRP A O 1
ATOM 768 N N . PHE A 1 92 ? 6.144 -9.960 -19.054 1.00 81.19 92 PHE A N 1
ATOM 769 C CA . PHE A 1 92 ? 6.441 -11.388 -19.021 1.00 81.19 92 PHE A CA 1
ATOM 770 C C . PHE A 1 92 ? 7.956 -11.645 -19.029 1.00 81.19 92 PHE A C 1
ATOM 772 O O . PHE A 1 92 ? 8.485 -12.272 -18.117 1.00 81.19 92 PHE A O 1
ATOM 779 N N . ILE A 1 93 ? 8.667 -11.049 -19.993 1.00 80.44 93 ILE A N 1
ATOM 780 C CA . ILE A 1 93 ? 10.127 -11.180 -20.133 1.00 80.44 93 ILE A CA 1
ATOM 781 C C . ILE A 1 93 ? 10.844 -10.537 -18.935 1.00 80.44 93 ILE A C 1
ATOM 783 O O . ILE A 1 93 ? 11.773 -11.105 -18.370 1.00 80.44 93 ILE A O 1
ATOM 787 N N . PHE A 1 94 ? 10.392 -9.357 -18.507 1.00 82.06 94 PHE A N 1
ATOM 788 C CA . PHE A 1 94 ? 11.022 -8.579 -17.440 1.00 82.06 94 PHE A CA 1
ATOM 789 C C . PHE A 1 94 ? 10.924 -9.238 -16.058 1.00 82.06 94 PHE A C 1
ATOM 791 O O . PHE A 1 94 ? 11.823 -9.081 -15.232 1.00 82.06 94 PHE A O 1
ATOM 798 N N . LEU A 1 95 ? 9.830 -9.954 -15.783 1.00 77.81 95 LEU A N 1
ATOM 799 C CA . LEU A 1 95 ? 9.644 -10.662 -14.516 1.00 77.81 95 LEU A CA 1
ATOM 800 C C . LEU A 1 95 ? 10.232 -12.081 -14.521 1.00 77.81 95 LEU A C 1
ATOM 802 O O . LEU A 1 95 ? 10.262 -12.697 -13.457 1.00 77.81 95 LEU A O 1
ATOM 806 N N . GLY A 1 96 ? 10.757 -12.546 -15.660 1.00 65.62 96 GLY A N 1
ATOM 807 C CA . GLY A 1 96 ? 11.506 -13.794 -15.784 1.00 65.62 96 GLY A CA 1
ATOM 808 C C . GLY A 1 96 ? 10.637 -15.042 -15.635 1.00 65.62 96 GLY A C 1
ATOM 809 O O . GLY A 1 96 ? 10.727 -15.736 -14.625 1.00 65.62 96 GLY A O 1
ATOM 810 N N . SER A 1 97 ? 9.816 -15.341 -16.643 1.00 50.81 97 SER A N 1
ATOM 811 C CA . SER A 1 97 ? 9.245 -16.678 -16.874 1.00 50.81 97 SER A CA 1
ATOM 812 C C . SER A 1 97 ? 9.590 -17.167 -18.270 1.00 50.81 97 SER A C 1
ATOM 814 O O . SER A 1 97 ? 9.618 -16.321 -19.190 1.00 50.81 97 SER A O 1
#

Sequence (97 aa):
FYLSTEEIAWLYKKRWEIELFFKWIKQKLKIKKFIGNSLNAVMMQIISAIITFIMLKLIQNGVNSAYGLTTIKRIIKHSLTNKVNIKEFSWFIFLGS

Organism: NCBI:txid1443128

Foldseek 3Di:
DDDDPVNVVVVVVVVVVVVVVVVCLCVQLVPPDQPDDDPVSVVVVSVVSVVVSVVLVVLVVVQPDPDDSVLSVVLCVVCVPPDDDPVPDDSNVSSPD